Protein AF-A0A9E1XNM5-F1 (afdb_monomer_lite)

Foldseek 3Di:
DVVVVVVLVVVLVVQLVCCLPPVVHPPDDPVVSVVVSVVVSVVVVVVVVVVCVVDVDPVVVVLLVVLLCLLQPVLVVVVVVVVVQNVLFDPVLNVCLNCQRNVQLVVCVVVVVDPDSVVSSVVSNVSSNVSRVVRNVVSVVVVVVVD

pLDDT: mean 82.35, std 8.73, range [48.91, 91.62]

Sequence (147 aa):
LAATLSSADTCLLTVASVVELDLCGRRHDERQQRQFGRVFVVLAGGLAAWVAWWNPKIIPNLLLAYAFYAGGLLAPLLLLRFPDVARRIPQPAVWSAIAVGGGLPIGLLLSRTVSDYAVAGLWGCLCSTGILLVGWLARVGMAEDAT

Structure (mmCIF, N/CA/C/O backbone):
data_AF-A0A9E1XNM5-F1
#
_entry.id   AF-A0A9E1XNM5-F1
#
loop_
_atom_site.group_PDB
_atom_site.id
_atom_site.type_symbol
_atom_site.label_atom_id
_atom_site.label_alt_id
_atom_site.label_comp_id
_atom_site.label_asym_id
_atom_site.label_entity_id
_atom_site.label_seq_id
_atom_site.pdbx_PDB_ins_code
_atom_site.Cartn_x
_atom_site.Cartn_y
_atom_site.Cartn_z
_atom_site.occupancy
_atom_site.B_iso_or_equiv
_atom_site.auth_seq_id
_atom_site.auth_comp_id
_atom_site.auth_asym_id
_atom_site.auth_atom_id
_atom_site.pdbx_PDB_model_num
ATOM 1 N N . LEU A 1 1 ? 14.855 -13.190 -16.735 1.00 71.81 1 LEU A N 1
ATOM 2 C CA . LEU A 1 1 ? 13.627 -13.262 -17.561 1.00 71.81 1 LEU A CA 1
ATOM 3 C C . LEU A 1 1 ? 12.618 -14.272 -17.019 1.00 71.81 1 LEU A C 1
ATOM 5 O O . LEU A 1 1 ? 11.524 -13.852 -16.678 1.00 71.81 1 LEU A O 1
ATOM 9 N N . ALA A 1 2 ? 12.971 -15.551 -16.841 1.00 83.44 2 ALA A N 1
ATOM 10 C CA . ALA A 1 2 ? 12.053 -16.528 -16.231 1.00 83.44 2 ALA A CA 1
ATOM 11 C C . ALA A 1 2 ? 11.605 -16.131 -14.805 1.00 83.44 2 ALA A C 1
ATOM 13 O O . ALA A 1 2 ? 10.417 -16.138 -14.512 1.00 83.44 2 ALA A O 1
ATOM 14 N N . ALA A 1 3 ? 12.533 -15.679 -13.952 1.00 87.38 3 ALA A N 1
ATOM 15 C CA . ALA A 1 3 ? 12.210 -15.221 -12.594 1.00 87.38 3 ALA A CA 1
ATOM 16 C C . ALA A 1 3 ? 11.296 -13.980 -12.563 1.00 87.38 3 ALA A C 1
ATOM 18 O O . ALA A 1 3 ? 10.377 -13.912 -11.753 1.00 87.38 3 ALA A O 1
ATOM 19 N N . THR A 1 4 ? 11.515 -13.014 -13.463 1.00 83.69 4 THR A N 1
ATOM 20 C CA . THR A 1 4 ? 10.695 -11.792 -13.572 1.00 83.69 4 THR A CA 1
ATOM 21 C C . THR A 1 4 ? 9.308 -12.081 -14.147 1.00 83.69 4 THR A C 1
ATOM 23 O O . THR A 1 4 ? 8.334 -11.485 -13.709 1.00 83.69 4 THR A O 1
ATOM 26 N N . LEU A 1 5 ? 9.200 -13.023 -15.091 1.00 87.50 5 LEU A N 1
ATOM 27 C CA . LEU A 1 5 ? 7.915 -13.497 -15.615 1.00 87.50 5 LEU A CA 1
ATOM 28 C C . LEU A 1 5 ? 7.131 -14.277 -14.554 1.00 87.50 5 LEU A C 1
ATOM 30 O O . LEU A 1 5 ? 5.942 -14.042 -14.392 1.00 87.50 5 LEU A O 1
ATOM 34 N N . SER A 1 6 ? 7.799 -15.137 -13.780 1.00 91.62 6 SER A N 1
ATOM 35 C CA . SER A 1 6 ? 7.158 -15.885 -12.691 1.00 91.62 6 SER A CA 1
ATOM 36 C C . SER A 1 6 ? 6.669 -14.975 -11.560 1.00 91.62 6 SER A C 1
ATOM 38 O O . SER A 1 6 ? 5.584 -15.194 -11.037 1.00 91.62 6 SER A O 1
ATOM 40 N N . SER A 1 7 ? 7.416 -13.923 -11.206 1.00 89.62 7 SER A N 1
ATOM 41 C CA . SER A 1 7 ? 6.963 -12.944 -10.203 1.00 89.62 7 SER A CA 1
ATOM 42 C C . SER A 1 7 ? 5.847 -12.034 -10.726 1.00 89.62 7 SER A C 1
ATOM 44 O O . SER A 1 7 ? 4.945 -11.686 -9.964 1.00 89.62 7 SER A O 1
ATOM 46 N N . ALA A 1 8 ? 5.851 -11.702 -12.021 1.00 88.25 8 ALA A N 1
ATOM 47 C CA . ALA A 1 8 ? 4.739 -11.001 -12.660 1.00 88.25 8 ALA A CA 1
ATOM 48 C C . ALA A 1 8 ? 3.449 -11.841 -12.663 1.00 88.25 8 ALA A C 1
ATOM 50 O O . ALA A 1 8 ? 2.385 -11.305 -12.358 1.00 88.25 8 ALA A O 1
ATOM 51 N N . ASP A 1 9 ? 3.549 -13.145 -12.942 1.00 89.88 9 ASP A N 1
ATOM 52 C CA . ASP A 1 9 ? 2.417 -14.078 -12.899 1.00 89.88 9 ASP A CA 1
ATOM 53 C C . ASP A 1 9 ? 1.812 -14.150 -11.489 1.00 89.88 9 ASP A C 1
ATOM 55 O O . ASP A 1 9 ? 0.619 -13.902 -11.309 1.00 89.88 9 ASP A O 1
ATOM 59 N N . THR A 1 10 ? 2.656 -14.322 -10.462 1.00 90.88 10 THR A N 1
ATOM 60 C CA . THR A 1 10 ? 2.213 -14.300 -9.060 1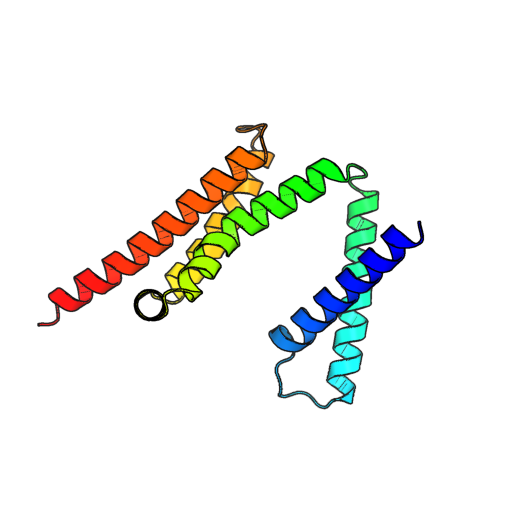.00 90.88 10 THR A CA 1
ATOM 61 C C . THR A 1 10 ? 1.546 -12.971 -8.687 1.00 90.88 10 THR A C 1
ATOM 63 O O . THR A 1 10 ? 0.504 -12.980 -8.031 1.00 90.88 10 THR A O 1
ATOM 66 N N . CYS A 1 11 ? 2.083 -11.820 -9.114 1.00 88.44 11 CYS A N 1
ATOM 67 C CA . CYS A 1 11 ? 1.464 -10.515 -8.848 1.00 88.44 11 CYS A CA 1
ATOM 68 C C . CYS A 1 11 ? 0.100 -10.363 -9.533 1.00 88.44 11 CYS A C 1
ATOM 70 O O . CYS A 1 11 ? -0.849 -9.916 -8.890 1.00 88.44 11 CYS A O 1
ATOM 72 N N . LEU A 1 12 ? -0.025 -10.750 -10.806 1.00 87.81 12 LEU A N 1
ATOM 73 C CA . LEU A 1 12 ? -1.292 -10.662 -11.535 1.00 87.81 12 LEU A CA 1
ATOM 74 C C . LEU A 1 12 ? -2.355 -11.578 -10.932 1.00 87.81 12 LEU A C 1
ATOM 76 O O . LEU A 1 12 ? -3.484 -11.134 -10.738 1.00 87.81 12 LEU A O 1
ATOM 80 N N . LEU A 1 13 ? -1.993 -12.811 -10.568 1.00 88.31 13 LEU A N 1
ATOM 81 C CA . LEU A 1 13 ? -2.891 -13.738 -9.876 1.00 88.31 13 LEU A CA 1
ATOM 82 C C . LEU A 1 13 ? -3.296 -13.222 -8.487 1.00 88.31 13 LEU A C 1
ATOM 84 O O . LEU A 1 13 ? -4.452 -13.370 -8.086 1.00 88.31 13 LEU A O 1
ATOM 88 N N . THR A 1 14 ? -2.378 -12.570 -7.768 1.00 90.50 14 THR A N 1
ATOM 89 C CA . THR A 1 14 ? -2.676 -11.959 -6.462 1.00 90.50 14 THR A CA 1
ATOM 90 C C . THR A 1 14 ? -3.660 -10.801 -6.613 1.00 90.50 14 THR A C 1
ATOM 92 O O . THR A 1 14 ? -4.662 -10.759 -5.903 1.00 90.50 14 THR A O 1
ATOM 95 N N . VAL A 1 15 ? -3.432 -9.894 -7.571 1.00 88.06 15 VAL A N 1
ATOM 96 C CA . VAL A 1 15 ? -4.353 -8.783 -7.863 1.00 88.06 15 VAL A CA 1
ATOM 97 C C . VAL A 1 15 ? -5.720 -9.310 -8.296 1.00 88.06 15 VAL A C 1
ATOM 99 O O . VAL A 1 15 ? -6.733 -8.818 -7.806 1.00 88.06 15 VAL A O 1
ATOM 102 N N . ALA A 1 16 ? -5.758 -10.344 -9.144 1.00 86.38 16 ALA A N 1
ATOM 103 C CA . ALA A 1 16 ? -6.995 -11.011 -9.545 1.00 86.38 16 ALA A CA 1
ATOM 104 C C . ALA A 1 16 ? -7.788 -11.494 -8.333 1.00 86.38 16 ALA A C 1
ATOM 106 O O . ALA A 1 16 ? -8.966 -11.189 -8.207 1.00 86.38 16 ALA A O 1
ATOM 107 N N . SER A 1 17 ? -7.113 -12.208 -7.429 1.00 86.69 17 SER A N 1
ATOM 108 C CA . SER A 1 17 ? -7.733 -12.826 -6.259 1.00 86.69 17 SER A CA 1
ATOM 109 C C . SER A 1 17 ? -8.243 -11.778 -5.274 1.00 86.69 17 SER A C 1
ATOM 111 O O . SER A 1 17 ? -9.353 -11.906 -4.765 1.00 86.69 17 SER A O 1
ATOM 113 N N . VAL A 1 18 ? -7.459 -10.722 -5.026 1.00 87.31 18 VAL A N 1
ATOM 114 C CA . VAL A 1 18 ? -7.869 -9.613 -4.153 1.00 87.31 18 VAL A CA 1
ATOM 115 C C . VAL A 1 18 ? -9.100 -8.919 -4.726 1.00 87.31 18 VAL A C 1
ATOM 117 O O . VAL A 1 18 ? -10.077 -8.742 -4.012 1.00 87.31 18 VAL A O 1
ATOM 120 N N . VAL A 1 19 ? -9.097 -8.583 -6.017 1.00 83.75 19 VAL A N 1
ATOM 121 C CA . VAL A 1 19 ? -10.242 -7.926 -6.662 1.00 83.75 19 VAL A CA 1
ATOM 122 C C . VAL A 1 19 ? -11.464 -8.844 -6.701 1.00 83.75 19 VAL A C 1
ATOM 124 O O . VAL A 1 19 ? -12.578 -8.406 -6.435 1.00 83.75 19 VAL A O 1
ATOM 127 N N . GLU A 1 20 ? -11.282 -10.126 -6.997 1.00 83.38 20 GLU A N 1
ATOM 128 C CA . GLU A 1 20 ? -12.381 -11.087 -7.035 1.00 83.38 20 GLU A CA 1
ATOM 129 C C . GLU A 1 20 ? -13.061 -11.224 -5.663 1.00 83.38 20 GLU A C 1
ATOM 131 O O . GLU A 1 20 ? -14.289 -11.175 -5.573 1.00 83.38 20 GLU A O 1
ATOM 136 N N . LEU A 1 21 ? -12.274 -11.328 -4.588 1.00 82.00 21 LEU A N 1
ATOM 137 C CA . LEU A 1 21 ? -12.779 -11.476 -3.223 1.00 82.00 21 LEU A CA 1
ATOM 138 C C . LEU A 1 21 ? -13.367 -10.177 -2.654 1.00 82.00 21 LEU A C 1
ATOM 140 O O . LEU A 1 21 ? -14.398 -10.231 -1.981 1.00 82.00 21 LEU A O 1
ATOM 144 N N . ASP A 1 22 ? -12.722 -9.038 -2.915 1.00 82.38 22 ASP A N 1
ATOM 145 C CA . ASP A 1 22 ? -13.051 -7.749 -2.295 1.00 82.38 22 ASP A CA 1
ATOM 146 C C . ASP A 1 22 ? -14.119 -6.966 -3.081 1.00 82.38 22 ASP A C 1
ATOM 148 O O . ASP A 1 22 ? -15.024 -6.385 -2.485 1.00 82.38 22 ASP A O 1
ATOM 152 N N . LEU A 1 23 ? -14.083 -6.999 -4.422 1.00 71.50 23 LEU A N 1
ATOM 153 C CA . LEU A 1 23 ? -15.033 -6.268 -5.277 1.00 71.50 23 LEU A CA 1
ATOM 154 C C . LEU A 1 23 ? -16.255 -7.096 -5.685 1.00 71.50 23 LEU A C 1
ATOM 156 O O . LEU A 1 23 ? -17.355 -6.552 -5.764 1.00 71.50 23 LEU A O 1
ATOM 160 N N . CYS A 1 24 ? -16.086 -8.385 -5.994 1.00 67.19 24 CYS A N 1
ATOM 161 C CA . CYS A 1 24 ? -17.204 -9.204 -6.481 1.00 67.19 24 CYS A CA 1
ATOM 162 C C . CYS A 1 24 ? -18.055 -9.741 -5.321 1.00 67.19 24 CYS A C 1
ATOM 164 O O . CYS A 1 24 ? -19.260 -9.937 -5.463 1.00 67.19 24 CYS A O 1
ATOM 166 N N . GLY A 1 25 ? -17.456 -9.915 -4.140 1.00 60.72 25 GLY A N 1
ATOM 167 C CA . GLY A 1 25 ? -18.125 -10.485 -2.980 1.00 60.72 25 GLY A CA 1
ATOM 168 C C . GLY A 1 25 ? -18.593 -11.928 -3.221 1.00 60.72 25 GLY A C 1
ATOM 169 O O . GLY A 1 25 ? -18.801 -12.396 -4.335 1.00 60.72 25 GLY A O 1
ATOM 170 N N . ARG A 1 26 ? -18.826 -12.671 -2.140 1.00 59.56 26 ARG A N 1
ATOM 171 C CA . ARG A 1 26 ? -19.269 -14.084 -2.162 1.00 59.56 26 ARG A CA 1
ATOM 172 C C . ARG A 1 26 ? -20.649 -14.350 -2.810 1.00 59.56 26 ARG A C 1
ATOM 174 O O . ARG A 1 26 ? -21.201 -15.429 -2.621 1.00 59.56 26 ARG A O 1
ATOM 181 N N . ARG A 1 27 ? -21.261 -13.368 -3.481 1.00 58.50 27 ARG A N 1
ATOM 182 C CA . ARG A 1 27 ? -22.665 -13.395 -3.931 1.00 58.50 27 ARG A CA 1
ATOM 183 C C . ARG A 1 27 ? -22.864 -13.667 -5.424 1.00 58.50 27 ARG A C 1
ATOM 185 O O . ARG A 1 27 ? -24.015 -13.832 -5.820 1.00 58.50 27 ARG A O 1
ATOM 192 N N . HIS A 1 28 ? -21.804 -13.724 -6.230 1.00 61.00 28 HIS A N 1
ATOM 193 C CA . HIS A 1 28 ? -21.918 -14.034 -7.657 1.00 61.00 28 HIS A CA 1
ATOM 194 C C . HIS A 1 28 ? -21.763 -15.528 -7.957 1.00 61.00 28 HIS A C 1
ATOM 196 O O . HIS A 1 28 ? -21.063 -16.258 -7.264 1.00 61.00 28 HIS A O 1
ATOM 202 N N . ASP A 1 29 ? -22.442 -15.965 -9.017 1.00 69.25 29 ASP A N 1
ATOM 203 C CA . ASP A 1 29 ? -22.335 -17.310 -9.580 1.00 69.25 29 ASP A CA 1
ATOM 204 C C . ASP A 1 29 ? -20.889 -17.575 -10.052 1.00 69.25 29 ASP A C 1
ATOM 206 O O . ASP A 1 29 ? -20.258 -16.698 -10.655 1.00 69.25 29 ASP A O 1
ATOM 210 N N . GLU A 1 30 ? -20.358 -18.781 -9.815 1.00 68.62 30 GLU A N 1
ATOM 211 C CA . GLU A 1 30 ? -18.936 -19.123 -10.022 1.00 68.62 30 GLU A CA 1
ATOM 212 C C . GLU A 1 30 ? -18.452 -18.810 -11.448 1.00 68.62 30 GLU A C 1
ATOM 214 O O . GLU A 1 30 ? -17.287 -18.472 -11.681 1.00 68.62 30 GLU A O 1
ATOM 219 N N . ARG A 1 31 ? -19.356 -18.910 -12.430 1.00 69.12 31 ARG A N 1
ATOM 220 C CA . ARG A 1 31 ? -19.071 -18.603 -13.838 1.00 69.12 31 ARG A CA 1
ATOM 221 C C . ARG A 1 31 ? -18.851 -17.112 -14.080 1.00 69.12 31 ARG A C 1
ATOM 223 O O . ARG A 1 31 ? -17.930 -16.757 -14.814 1.00 69.12 31 ARG A O 1
ATOM 230 N N . GLN A 1 32 ? -19.669 -16.253 -13.471 1.00 70.12 32 GLN A N 1
ATOM 231 C CA . GLN A 1 32 ? -19.518 -14.801 -13.580 1.00 70.12 32 GLN A CA 1
ATOM 232 C C . GLN A 1 32 ? -18.276 -14.338 -12.822 1.00 70.12 32 GLN A C 1
ATOM 234 O O . GLN A 1 32 ? -17.504 -13.542 -13.351 1.00 70.12 32 GLN A O 1
ATOM 239 N N . GLN A 1 33 ? -18.026 -14.909 -11.644 1.00 70.38 33 GLN A N 1
ATOM 240 C CA . GLN A 1 33 ? -16.877 -14.572 -10.809 1.00 70.38 33 GLN A CA 1
ATOM 241 C C . GLN A 1 33 ? -15.540 -14.824 -11.538 1.00 70.38 33 GLN A C 1
ATOM 243 O O . GLN A 1 33 ? -14.694 -13.933 -11.625 1.00 70.38 33 GLN A O 1
ATOM 248 N N . ARG A 1 34 ? -15.408 -15.979 -12.211 1.00 71.19 34 ARG A N 1
ATOM 249 C CA . ARG A 1 34 ? -14.232 -16.306 -13.043 1.00 71.19 34 ARG A CA 1
ATOM 250 C C . ARG A 1 34 ? -14.060 -15.382 -14.250 1.00 71.19 34 ARG A C 1
ATOM 252 O O . ARG A 1 34 ? -12.931 -15.055 -14.615 1.00 71.19 34 ARG A O 1
ATOM 259 N N . GLN A 1 35 ? -15.153 -14.984 -14.904 1.00 77.81 35 GLN A N 1
ATOM 260 C CA . GLN A 1 35 ? -15.089 -14.056 -16.039 1.00 77.81 35 GLN A CA 1
ATOM 261 C C . GLN A 1 35 ? -14.654 -12.659 -15.592 1.00 77.81 35 GLN A C 1
ATOM 263 O O . GLN A 1 35 ? -13.780 -12.069 -16.230 1.00 77.81 35 GLN A O 1
ATOM 268 N N . PHE A 1 36 ? -15.191 -12.168 -14.473 1.00 76.81 36 PHE A N 1
ATOM 269 C CA . PHE A 1 36 ? -14.781 -10.898 -13.879 1.00 76.81 36 PHE A CA 1
ATOM 270 C C . PHE A 1 36 ? -13.301 -10.908 -13.492 1.00 76.81 36 PHE A C 1
ATOM 272 O O . PHE A 1 36 ? -12.567 -10.022 -13.930 1.00 76.81 36 PHE A O 1
ATOM 279 N N . GLY A 1 37 ? -12.832 -11.936 -12.775 1.00 77.81 37 GLY A N 1
ATOM 280 C CA . GLY A 1 37 ? -11.416 -12.069 -12.417 1.00 77.81 37 GLY A CA 1
ATOM 281 C C . GLY A 1 37 ? -10.499 -12.020 -13.644 1.00 77.81 37 GLY A C 1
ATOM 282 O O . GLY A 1 37 ? -9.509 -11.290 -13.662 1.00 77.81 37 GLY A O 1
ATOM 283 N N . ARG A 1 38 ? -10.874 -12.705 -14.732 1.00 81.56 38 ARG A N 1
ATOM 284 C CA . ARG A 1 38 ? -10.089 -12.725 -15.977 1.00 81.56 38 ARG A CA 1
ATOM 285 C C . ARG A 1 38 ? -10.044 -11.364 -16.681 1.00 81.56 38 ARG A C 1
ATOM 287 O O . ARG A 1 38 ? -8.988 -10.983 -17.180 1.00 81.56 38 ARG A O 1
ATOM 294 N N . VAL A 1 39 ? -11.154 -10.622 -16.704 1.00 85.06 39 VAL A N 1
ATOM 295 C CA . VAL A 1 39 ? -11.193 -9.254 -17.254 1.00 85.06 39 VAL A CA 1
ATOM 296 C C . VAL A 1 39 ? -10.316 -8.318 -16.424 1.00 85.06 39 VAL A C 1
ATOM 298 O O . VAL A 1 39 ? -9.521 -7.571 -16.992 1.00 85.06 39 VAL A O 1
ATOM 301 N N . PHE A 1 40 ? -10.387 -8.401 -15.095 1.00 82.94 40 PHE A N 1
ATOM 302 C CA . PHE A 1 40 ? -9.555 -7.587 -14.210 1.00 82.94 40 PHE A CA 1
ATOM 303 C C . PHE A 1 40 ? -8.064 -7.883 -14.356 1.00 82.94 40 PHE A C 1
ATOM 305 O O . PHE A 1 40 ? -7.275 -6.945 -14.358 1.00 82.94 40 PHE A O 1
ATOM 312 N N . VAL A 1 41 ? -7.668 -9.143 -14.555 1.00 85.69 41 VAL A N 1
ATOM 313 C CA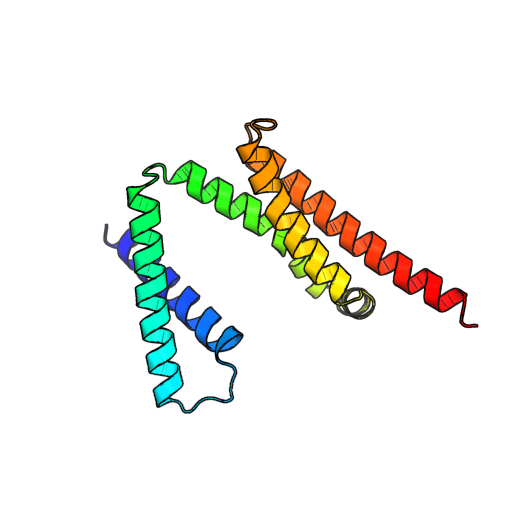 . VAL A 1 41 ? -6.266 -9.495 -14.847 1.00 85.69 41 VAL A CA 1
ATOM 314 C C . VAL A 1 41 ? -5.784 -8.836 -16.132 1.00 85.69 41 VAL A C 1
ATOM 316 O O . VAL A 1 41 ? -4.705 -8.246 -16.151 1.00 85.69 41 VAL A O 1
ATOM 319 N N . VAL A 1 42 ? -6.581 -8.909 -17.202 1.00 87.75 42 VAL A N 1
ATOM 320 C CA . VAL A 1 42 ? -6.228 -8.293 -18.490 1.00 87.75 42 VAL A CA 1
ATOM 321 C C . VAL A 1 42 ? -6.138 -6.773 -18.354 1.00 87.75 42 VAL A C 1
ATOM 323 O O . VAL A 1 42 ? -5.192 -6.174 -18.862 1.00 87.75 42 VAL A O 1
ATOM 326 N N . LEU A 1 43 ? -7.065 -6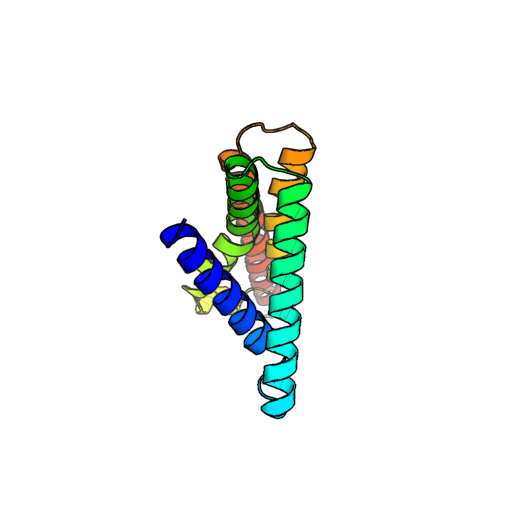.150 -17.623 1.00 88.50 43 LEU A N 1
ATOM 327 C CA . LEU A 1 43 ? -7.034 -4.713 -17.350 1.00 88.50 43 LEU A CA 1
ATOM 328 C C . LEU A 1 43 ? -5.823 -4.317 -16.499 1.00 88.50 43 LEU A C 1
ATOM 330 O O . LEU A 1 43 ? -5.111 -3.386 -16.861 1.00 88.50 43 LEU A O 1
ATOM 334 N N . ALA A 1 44 ? -5.547 -5.029 -15.407 1.00 86.12 44 ALA A N 1
ATOM 335 C CA . ALA A 1 44 ? -4.418 -4.753 -14.522 1.00 86.12 44 ALA A CA 1
ATOM 336 C C . ALA A 1 44 ? -3.074 -4.925 -15.245 1.00 86.12 44 ALA A C 1
ATOM 338 O O . ALA A 1 44 ? -2.206 -4.058 -15.149 1.00 86.12 44 ALA A O 1
ATOM 339 N N . GLY A 1 45 ? -2.918 -6.000 -16.025 1.00 87.00 45 GLY A N 1
ATOM 340 C CA . GLY A 1 45 ? -1.739 -6.221 -16.862 1.00 87.00 45 GLY A CA 1
ATOM 341 C C . GLY A 1 45 ? -1.592 -5.168 -17.962 1.00 87.00 45 GLY A C 1
ATOM 342 O O . GLY A 1 45 ? -0.494 -4.658 -18.182 1.00 87.00 45 GLY A O 1
ATOM 343 N N . GLY A 1 46 ? -2.697 -4.781 -18.607 1.00 91.12 46 GLY A N 1
ATOM 344 C CA . GLY A 1 46 ? -2.722 -3.714 -19.609 1.00 91.12 46 GLY A CA 1
ATOM 345 C C . GLY A 1 46 ? -2.337 -2.349 -19.034 1.00 91.12 46 GLY A C 1
ATOM 346 O O . GLY A 1 46 ? -1.514 -1.647 -19.617 1.00 91.12 46 GLY A O 1
ATOM 347 N N . LEU A 1 47 ? -2.860 -1.996 -17.857 1.00 88.94 47 LEU A N 1
ATOM 348 C CA . LEU A 1 47 ? -2.493 -0.776 -17.132 1.00 88.94 47 LEU A CA 1
ATOM 349 C C . LEU A 1 47 ? -1.020 -0.793 -16.711 1.00 88.94 47 LEU A C 1
ATOM 351 O O . LEU A 1 47 ? -0.328 0.209 -16.873 1.00 88.94 47 LEU A O 1
ATOM 355 N N . ALA A 1 48 ? -0.512 -1.929 -16.228 1.00 86.56 48 ALA A N 1
ATOM 356 C CA . ALA A 1 48 ? 0.901 -2.072 -15.892 1.00 86.56 48 ALA A CA 1
ATOM 357 C C . ALA A 1 48 ? 1.803 -1.868 -17.123 1.00 86.56 48 ALA A C 1
ATOM 359 O O . ALA A 1 48 ? 2.800 -1.148 -17.042 1.00 86.56 48 ALA A O 1
ATOM 360 N N . ALA A 1 49 ? 1.428 -2.436 -18.274 1.00 87.62 49 ALA A N 1
ATOM 361 C CA . ALA A 1 49 ? 2.138 -2.237 -19.536 1.00 87.62 49 ALA A CA 1
ATOM 362 C C . ALA A 1 49 ? 2.081 -0.774 -20.010 1.00 87.62 49 ALA A C 1
ATOM 364 O O . ALA A 1 49 ? 3.096 -0.227 -20.441 1.00 87.62 49 ALA A O 1
ATOM 365 N N . TRP A 1 50 ? 0.927 -0.115 -19.869 1.00 91.06 50 TRP A N 1
ATOM 366 C CA . TRP A 1 50 ? 0.776 1.310 -20.172 1.00 91.06 50 TRP A CA 1
ATOM 367 C C . TRP A 1 50 ? 1.712 2.164 -19.313 1.00 91.06 50 TRP A C 1
ATOM 369 O O . TRP A 1 50 ? 2.449 3.004 -19.832 1.00 91.06 50 TRP A O 1
ATOM 379 N N . VAL A 1 51 ? 1.718 1.949 -17.994 1.00 85.75 51 VAL A N 1
ATOM 380 C CA . VAL A 1 51 ? 2.584 2.688 -17.063 1.00 85.75 51 VAL A CA 1
ATOM 381 C C . VAL A 1 51 ? 4.059 2.460 -17.391 1.00 85.75 51 VAL A C 1
ATOM 383 O O . VAL A 1 51 ? 4.838 3.413 -17.369 1.00 85.75 51 VAL A O 1
ATOM 386 N N . ALA A 1 52 ? 4.436 1.230 -17.753 1.00 86.31 52 ALA A N 1
ATOM 387 C CA . ALA A 1 52 ? 5.797 0.902 -18.167 1.00 86.31 52 ALA A CA 1
ATOM 388 C C . ALA A 1 52 ? 6.221 1.641 -19.446 1.00 86.31 52 ALA A C 1
ATOM 390 O O . ALA A 1 52 ? 7.378 2.048 -19.558 1.00 86.31 52 ALA A O 1
ATOM 391 N N . TRP A 1 53 ? 5.296 1.856 -20.386 1.00 89.94 53 TRP A N 1
ATOM 392 C CA . TRP A 1 53 ? 5.570 2.641 -21.589 1.00 89.94 53 TRP A CA 1
ATOM 393 C C . TRP A 1 53 ? 5.767 4.130 -21.269 1.00 89.94 53 TRP A C 1
ATOM 395 O O . TRP A 1 53 ? 6.681 4.759 -21.800 1.00 89.94 53 TRP A O 1
ATOM 405 N N . TRP A 1 54 ? 4.960 4.692 -20.365 1.00 85.94 54 TRP A N 1
ATOM 406 C CA . TRP A 1 54 ? 5.057 6.108 -19.999 1.00 85.94 54 TRP A CA 1
ATOM 407 C C . TRP A 1 54 ? 6.293 6.428 -19.145 1.00 85.94 54 TRP A C 1
ATOM 409 O O . TRP A 1 54 ? 6.952 7.447 -19.347 1.00 85.94 54 TRP A O 1
ATOM 419 N N . ASN A 1 55 ? 6.617 5.571 -18.174 1.00 81.56 55 ASN A N 1
ATOM 420 C CA . ASN A 1 55 ? 7.729 5.763 -17.247 1.00 81.56 55 ASN A CA 1
ATOM 421 C C . ASN A 1 55 ? 8.598 4.495 -17.178 1.00 81.56 55 ASN A C 1
ATOM 423 O O . ASN A 1 55 ? 8.339 3.617 -16.354 1.00 81.56 55 ASN A O 1
ATOM 427 N N . PRO A 1 56 ? 9.704 4.418 -17.944 1.00 81.44 56 PRO A N 1
ATOM 428 C CA . PRO A 1 56 ? 10.572 3.235 -17.955 1.00 81.44 56 PRO A CA 1
ATOM 429 C C . PRO A 1 56 ? 11.434 3.086 -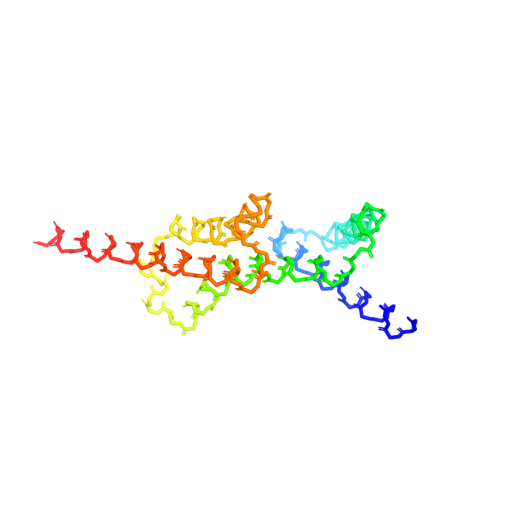16.685 1.00 81.44 56 PRO A C 1
ATOM 431 O O . PRO A 1 56 ? 12.201 2.133 -16.549 1.00 81.44 56 PRO A O 1
ATOM 434 N N . LYS A 1 57 ? 11.349 4.027 -15.735 1.00 86.50 57 LYS A N 1
ATOM 435 C CA . LYS A 1 57 ? 12.149 4.015 -14.503 1.00 86.50 57 LYS A CA 1
ATOM 436 C C . LYS A 1 57 ? 11.495 3.131 -13.436 1.00 86.50 57 LYS A C 1
ATOM 438 O O . LYS A 1 57 ? 10.634 3.581 -12.687 1.00 86.50 57 LYS A O 1
ATOM 443 N N . ILE A 1 58 ? 11.971 1.893 -13.322 1.00 85.62 58 ILE A N 1
ATOM 444 C CA . ILE A 1 58 ? 11.410 0.871 -12.421 1.00 85.62 58 ILE A CA 1
ATOM 445 C C . ILE A 1 58 ? 11.572 1.250 -10.938 1.00 85.62 58 ILE A C 1
ATOM 447 O O . ILE A 1 58 ? 10.598 1.258 -10.192 1.00 85.62 58 ILE A O 1
ATOM 451 N N . ILE A 1 59 ? 12.792 1.598 -10.510 1.00 87.69 59 ILE A N 1
ATOM 452 C CA . ILE A 1 59 ? 13.120 1.866 -9.096 1.00 87.69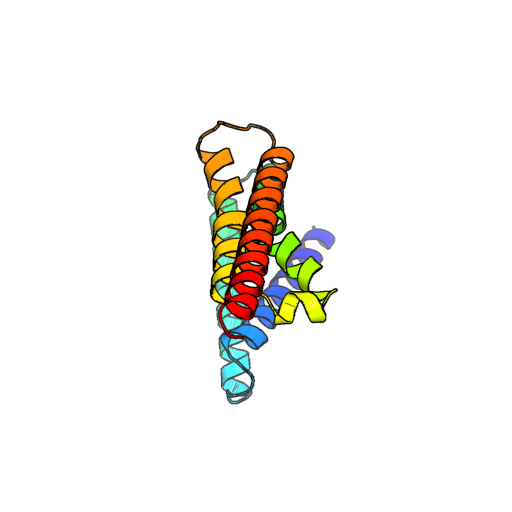 59 ILE A CA 1
ATOM 453 C C . ILE A 1 59 ? 12.281 3.007 -8.490 1.00 87.69 59 ILE A C 1
ATOM 455 O O . ILE A 1 59 ? 11.645 2.772 -7.465 1.00 87.69 59 ILE A O 1
ATOM 459 N N . PRO A 1 60 ? 12.214 4.222 -9.075 1.00 86.50 60 PRO A N 1
ATOM 460 C CA . PRO A 1 60 ? 11.427 5.302 -8.479 1.00 86.50 60 PRO A CA 1
ATOM 461 C C . PRO A 1 60 ? 9.924 5.016 -8.506 1.00 86.50 60 PRO A C 1
ATOM 463 O O . PRO A 1 60 ? 9.222 5.428 -7.589 1.00 86.50 60 PRO A O 1
ATOM 466 N N . ASN A 1 61 ? 9.429 4.274 -9.503 1.00 87.31 61 ASN A N 1
ATOM 467 C CA . ASN A 1 61 ? 8.021 3.884 -9.554 1.00 87.31 61 ASN A CA 1
ATOM 468 C C . ASN A 1 61 ? 7.675 2.903 -8.420 1.00 87.31 61 ASN A C 1
ATOM 470 O O . ASN A 1 61 ? 6.654 3.054 -7.754 1.00 87.31 61 ASN A O 1
ATOM 474 N N . LEU A 1 62 ? 8.568 1.945 -8.142 1.00 88.94 62 LEU A N 1
ATOM 475 C CA . LEU A 1 62 ? 8.434 1.040 -7.000 1.00 88.94 62 LEU A CA 1
ATOM 476 C C . LEU A 1 62 ? 8.544 1.776 -5.659 1.00 88.94 62 LEU A C 1
ATOM 478 O O . LEU A 1 62 ? 7.747 1.514 -4.764 1.00 88.94 62 LEU A O 1
ATOM 482 N N . LEU A 1 63 ? 9.486 2.713 -5.514 1.00 90.81 63 LEU A N 1
ATOM 483 C CA . LEU A 1 63 ? 9.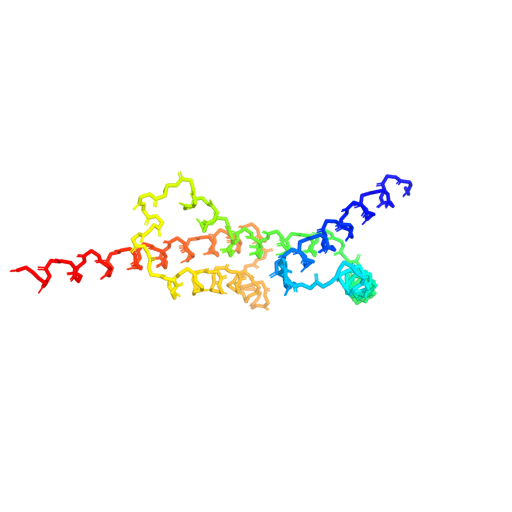639 3.501 -4.285 1.00 90.81 63 LEU A CA 1
ATOM 484 C C . LEU A 1 63 ? 8.433 4.407 -4.023 1.00 90.81 63 LEU A C 1
ATOM 486 O O . LEU A 1 63 ? 7.995 4.518 -2.881 1.00 90.81 63 LEU A O 1
ATOM 490 N N . LEU A 1 64 ? 7.869 5.014 -5.069 1.00 89.44 64 LEU A N 1
ATOM 491 C CA . LEU A 1 64 ? 6.633 5.788 -4.979 1.00 89.44 64 LEU A CA 1
ATOM 492 C C . LEU A 1 64 ? 5.459 4.904 -4.541 1.00 89.44 64 LEU A C 1
ATOM 494 O O . LEU A 1 64 ? 4.745 5.265 -3.608 1.00 89.44 64 LEU A O 1
ATOM 498 N N . ALA A 1 65 ? 5.281 3.742 -5.177 1.00 89.06 65 ALA A N 1
ATOM 499 C CA . ALA A 1 65 ? 4.235 2.793 -4.805 1.00 89.06 65 ALA A CA 1
ATOM 500 C C . ALA A 1 65 ? 4.390 2.324 -3.349 1.00 89.06 65 ALA A C 1
ATOM 502 O O . ALA A 1 65 ? 3.405 2.243 -2.615 1.00 89.06 65 ALA A O 1
ATOM 503 N N . TYR A 1 66 ? 5.626 2.084 -2.905 1.00 90.31 66 TYR A N 1
ATOM 504 C CA . TYR A 1 66 ? 5.918 1.707 -1.526 1.00 90.31 66 TYR A CA 1
ATOM 505 C C . TYR A 1 66 ? 5.628 2.845 -0.543 1.00 90.31 66 TYR A C 1
ATOM 507 O O . TYR A 1 66 ? 5.043 2.602 0.506 1.00 90.31 66 TYR A O 1
ATOM 515 N N . ALA A 1 67 ? 5.982 4.089 -0.878 1.00 90.38 67 ALA A N 1
ATOM 516 C CA . ALA A 1 67 ? 5.684 5.258 -0.052 1.00 90.38 67 ALA A CA 1
ATOM 517 C C . ALA A 1 67 ? 4.171 5.503 0.067 1.00 90.38 67 ALA A C 1
ATOM 519 O O . ALA A 1 67 ? 3.684 5.763 1.164 1.00 90.38 67 ALA A O 1
ATOM 520 N N . PHE A 1 68 ? 3.430 5.361 -1.037 1.00 91.50 68 PHE A N 1
ATOM 521 C CA . PHE A 1 68 ? 1.966 5.415 -1.061 1.00 91.50 68 PHE A CA 1
ATOM 522 C C . PHE A 1 68 ? 1.344 4.335 -0.168 1.00 91.50 68 PHE A C 1
ATOM 524 O O . PHE A 1 68 ? 0.518 4.635 0.695 1.00 91.50 68 PHE A O 1
ATOM 531 N N . TYR A 1 69 ? 1.770 3.082 -0.348 1.00 90.00 69 TYR A N 1
ATOM 532 C CA . TYR A 1 69 ? 1.252 1.950 0.413 1.00 90.00 69 TYR A CA 1
ATOM 533 C C . TYR A 1 69 ? 1.588 2.067 1.902 1.00 90.00 69 TYR A C 1
ATOM 535 O O . TYR A 1 69 ? 0.708 1.927 2.749 1.00 90.00 69 TYR A O 1
ATOM 543 N N . ALA A 1 70 ? 2.842 2.379 2.235 1.00 88.81 70 ALA A N 1
ATOM 544 C CA . ALA A 1 70 ? 3.263 2.581 3.613 1.00 88.81 70 ALA A CA 1
ATOM 545 C C . ALA A 1 70 ? 2.480 3.733 4.260 1.00 88.81 70 ALA A C 1
ATOM 547 O O . ALA A 1 70 ? 1.883 3.537 5.314 1.00 88.81 70 ALA A O 1
ATOM 548 N N . GLY A 1 71 ? 2.403 4.893 3.603 1.00 88.00 71 GLY A N 1
ATOM 549 C CA . GLY A 1 71 ? 1.718 6.065 4.144 1.00 88.00 71 GLY A CA 1
ATOM 550 C C . GLY A 1 71 ? 0.220 5.852 4.375 1.00 88.00 71 GLY A C 1
ATOM 551 O O . GLY A 1 71 ? -0.313 6.296 5.390 1.00 88.00 71 GLY A O 1
ATOM 552 N N . GLY A 1 72 ? -0.464 5.158 3.461 1.00 87.50 72 GLY A N 1
ATOM 553 C CA . GLY A 1 72 ? -1.915 4.963 3.536 1.00 87.50 72 GLY A CA 1
ATOM 554 C C . GLY A 1 72 ? -2.357 3.772 4.383 1.00 87.50 72 GLY A C 1
ATOM 555 O O . GLY A 1 72 ? -3.345 3.867 5.106 1.00 87.50 72 GLY A O 1
ATOM 556 N N . LEU A 1 73 ? -1.651 2.644 4.299 1.00 87.44 73 LEU A N 1
ATOM 557 C CA . LEU A 1 73 ? -2.147 1.355 4.791 1.00 87.44 73 LEU A CA 1
ATOM 558 C C . LEU A 1 73 ? -1.387 0.820 6.004 1.00 87.44 73 LEU A C 1
ATOM 560 O O . LEU A 1 73 ? -1.979 0.071 6.780 1.00 87.44 73 LEU A O 1
ATOM 564 N N . LEU A 1 74 ? -0.131 1.221 6.232 1.00 89.44 74 LEU A N 1
ATOM 565 C CA . LEU A 1 74 ? 0.680 0.669 7.325 1.00 89.44 74 LEU A CA 1
ATOM 566 C C . LEU A 1 74 ? 0.044 0.905 8.700 1.00 89.44 74 LEU A C 1
ATOM 568 O O . LEU A 1 74 ? -0.056 -0.023 9.501 1.00 89.44 74 LEU A O 1
ATOM 572 N N . ALA A 1 75 ? -0.409 2.131 8.968 1.00 86.25 75 ALA A N 1
ATOM 573 C CA . ALA A 1 75 ? -1.016 2.488 10.248 1.00 86.25 75 ALA A CA 1
ATOM 574 C C . ALA A 1 75 ? -2.376 1.790 10.488 1.00 86.25 75 ALA A C 1
ATOM 576 O O . ALA A 1 75 ? -2.535 1.175 11.545 1.00 86.25 75 ALA A O 1
ATOM 577 N N . PRO A 1 76 ? -3.326 1.776 9.529 1.00 85.56 76 PRO A N 1
ATOM 578 C CA . PRO A 1 76 ? -4.550 0.977 9.639 1.00 85.56 76 PRO A CA 1
ATOM 579 C C . PRO A 1 76 ? -4.307 -0.532 9.808 1.00 85.56 76 PRO A C 1
ATOM 581 O O . PRO A 1 76 ? -4.994 -1.182 10.596 1.00 85.56 76 PRO A O 1
ATOM 584 N N . LEU A 1 77 ? -3.318 -1.103 9.111 1.00 88.75 77 LEU A N 1
ATOM 585 C CA . LEU A 1 77 ? -2.954 -2.521 9.246 1.00 88.75 77 LEU A CA 1
ATOM 586 C C . LEU A 1 77 ? -2.378 -2.840 10.629 1.00 88.75 77 LEU A C 1
ATOM 588 O O . LEU A 1 77 ? -2.732 -3.857 11.222 1.00 88.75 77 LEU A O 1
ATOM 592 N N . LEU A 1 78 ? -1.526 -1.966 11.172 1.00 87.25 78 LEU A N 1
ATOM 593 C CA . LEU A 1 78 ? -1.017 -2.099 12.540 1.00 87.25 78 LEU A CA 1
ATOM 594 C C . LEU A 1 78 ? -2.145 -2.006 13.570 1.00 87.25 78 LEU A C 1
ATOM 596 O O . LEU A 1 78 ? -2.147 -2.746 14.553 1.00 87.25 78 LEU A O 1
ATOM 600 N N . LEU A 1 79 ? -3.132 -1.144 13.328 1.00 85.94 79 LEU A N 1
ATOM 601 C CA . LEU A 1 79 ? -4.288 -0.984 14.202 1.00 85.94 79 LEU A CA 1
ATOM 602 C C . LEU A 1 79 ? -5.140 -2.263 14.288 1.00 85.94 79 LEU A C 1
ATOM 604 O O . LEU A 1 79 ? -5.649 -2.576 15.363 1.00 85.94 79 LEU A O 1
ATOM 608 N N . LEU A 1 80 ? -5.230 -3.051 13.210 1.00 85.31 80 LEU A N 1
ATOM 609 C CA . LEU A 1 80 ? -5.921 -4.350 13.209 1.00 85.31 80 LEU A CA 1
ATOM 610 C C . LEU A 1 80 ? -5.346 -5.345 14.232 1.00 85.31 80 LEU A C 1
ATOM 612 O O . LEU A 1 80 ? -6.065 -6.228 14.698 1.00 85.31 80 LEU A O 1
ATOM 616 N N . ARG A 1 81 ? -4.071 -5.200 14.620 1.00 88.81 81 ARG A N 1
ATOM 617 C CA . ARG A 1 81 ? -3.450 -6.034 15.661 1.00 88.81 81 ARG A CA 1
ATOM 618 C C . ARG A 1 81 ? -4.040 -5.780 17.052 1.00 88.81 81 ARG A C 1
ATOM 620 O O . ARG A 1 81 ? -3.972 -6.679 17.892 1.00 88.81 81 ARG A O 1
ATOM 627 N N . PHE A 1 82 ? -4.613 -4.595 17.277 1.00 86.69 82 PHE A N 1
ATOM 628 C CA . PHE A 1 82 ? -5.202 -4.139 18.537 1.00 86.69 82 PHE A CA 1
ATOM 629 C C . PHE A 1 82 ? -6.726 -3.976 18.389 1.00 86.69 82 PHE A C 1
ATOM 631 O O . PHE A 1 82 ? -7.229 -2.850 18.287 1.00 86.69 82 PHE A O 1
ATOM 638 N N . PRO A 1 83 ? -7.490 -5.084 18.379 1.00 79.94 83 PRO A N 1
ATOM 639 C CA . PRO A 1 83 ? -8.921 -5.065 18.068 1.00 79.94 83 PRO A CA 1
ATOM 640 C C . PRO A 1 83 ? -9.737 -4.186 19.028 1.00 79.94 83 PRO A C 1
ATOM 642 O O . PRO A 1 83 ? -10.699 -3.549 18.600 1.00 79.94 83 PRO A O 1
ATOM 645 N N . ASP A 1 84 ? -9.325 -4.080 20.294 1.00 80.12 84 ASP A N 1
ATOM 646 C CA . ASP A 1 84 ? -9.994 -3.251 21.306 1.00 80.12 84 ASP A CA 1
ATOM 647 C C . ASP A 1 84 ? -9.922 -1.751 21.001 1.00 80.12 84 ASP A C 1
ATOM 649 O O . ASP A 1 84 ? -10.848 -1.001 21.319 1.00 80.12 84 ASP A O 1
ATOM 653 N N . VAL A 1 85 ? -8.831 -1.311 20.368 1.00 76.69 85 VAL A N 1
ATOM 654 C CA . VAL A 1 85 ? -8.623 0.079 19.941 1.00 76.69 85 VAL A CA 1
ATOM 655 C C . VAL A 1 85 ? -9.289 0.306 18.587 1.00 76.69 85 VAL A C 1
ATOM 657 O O . VAL A 1 85 ? -10.010 1.289 18.414 1.00 76.69 85 VAL A O 1
ATOM 660 N N . ALA A 1 86 ? -9.124 -0.638 17.655 1.00 76.62 86 ALA A N 1
ATOM 661 C CA . ALA A 1 86 ? -9.707 -0.575 16.318 1.00 76.62 86 ALA A CA 1
ATOM 662 C C . ALA A 1 86 ? -11.236 -0.423 16.353 1.00 76.62 86 ALA A C 1
ATOM 664 O O . ALA A 1 86 ? -11.799 0.372 15.604 1.00 76.62 86 ALA A O 1
ATOM 665 N N . ARG A 1 87 ? -11.915 -1.127 17.269 1.00 77.06 87 ARG A N 1
ATOM 666 C CA . ARG A 1 87 ? -13.382 -1.089 17.398 1.00 77.06 87 ARG A CA 1
ATOM 667 C C . ARG A 1 87 ? -13.923 0.253 17.902 1.00 77.06 87 ARG A C 1
ATOM 669 O O . ARG A 1 87 ? -15.103 0.541 17.715 1.00 77.06 87 ARG A O 1
ATOM 676 N N . ARG A 1 88 ? -13.080 1.059 18.555 1.00 77.62 88 ARG A N 1
ATOM 677 C CA . ARG A 1 88 ? -13.447 2.376 19.100 1.00 77.62 88 ARG A CA 1
ATOM 678 C C . ARG A 1 88 ? -13.295 3.500 18.080 1.00 77.62 88 ARG A C 1
ATOM 680 O O . ARG A 1 88 ? -13.861 4.567 18.289 1.00 77.62 88 ARG A O 1
ATOM 687 N N . ILE A 1 89 ? -12.562 3.274 16.992 1.00 81.88 89 ILE A N 1
ATOM 688 C CA . ILE A 1 89 ? -12.293 4.294 15.977 1.00 81.88 89 ILE A CA 1
ATOM 689 C C . ILE A 1 89 ? -13.457 4.334 14.978 1.00 81.88 89 ILE A C 1
ATOM 691 O O . ILE A 1 89 ? -13.919 3.287 14.518 1.00 81.88 89 ILE A O 1
ATOM 695 N N . PRO A 1 90 ? -13.968 5.526 14.625 1.00 81.31 90 PRO A N 1
ATOM 696 C CA . PRO A 1 90 ? -15.071 5.629 13.686 1.00 81.31 90 PRO A CA 1
ATOM 697 C C . PRO A 1 90 ? -14.592 5.280 12.269 1.00 81.31 90 PRO A C 1
ATOM 699 O O . PRO A 1 90 ? -13.534 5.729 11.832 1.00 81.31 90 PRO A O 1
ATOM 702 N N . GLN A 1 91 ? -15.408 4.532 11.519 1.00 83.06 91 GLN A N 1
ATOM 703 C CA . GLN A 1 91 ? -15.148 4.204 10.111 1.00 83.06 91 GLN A CA 1
ATOM 704 C C . GLN A 1 91 ? -14.692 5.406 9.258 1.00 83.06 91 GLN A C 1
ATOM 706 O O . GLN A 1 91 ? -13.693 5.250 8.555 1.00 83.06 91 GLN A O 1
ATOM 711 N N . PRO A 1 92 ? -15.313 6.607 9.322 1.00 83.94 92 PRO A N 1
ATOM 712 C CA . PRO A 1 92 ? -14.849 7.750 8.530 1.00 83.94 92 PRO A CA 1
ATOM 713 C C . PRO A 1 92 ? -13.411 8.186 8.847 1.00 83.94 92 PRO A C 1
ATOM 715 O O . PRO A 1 92 ? -12.725 8.646 7.941 1.00 83.94 92 PRO A O 1
ATOM 718 N N . ALA A 1 93 ? -12.928 8.004 10.083 1.00 83.62 93 ALA A N 1
ATOM 719 C CA . ALA A 1 93 ? -11.542 8.317 10.437 1.00 83.62 93 ALA A CA 1
ATOM 720 C C . ALA A 1 93 ? -10.547 7.320 9.825 1.00 83.62 93 ALA A C 1
ATOM 722 O O . ALA A 1 93 ? -9.436 7.697 9.472 1.00 83.62 93 ALA A O 1
ATOM 723 N N . VAL A 1 94 ? -10.943 6.055 9.656 1.00 85.50 94 VAL A N 1
ATOM 724 C CA . VAL A 1 94 ? -10.104 5.053 8.980 1.00 85.50 94 VAL A CA 1
ATOM 725 C C . VAL A 1 94 ? -10.005 5.361 7.488 1.00 85.50 94 VAL A C 1
ATOM 727 O O . VAL A 1 94 ? -8.907 5.378 6.935 1.00 85.50 94 VAL A O 1
ATOM 730 N N . TRP A 1 95 ? -11.132 5.671 6.841 1.00 87.94 95 TRP A N 1
ATOM 731 C CA . TRP A 1 95 ? -11.147 6.044 5.424 1.00 87.94 95 TRP A CA 1
ATOM 732 C C . TRP A 1 95 ? -10.355 7.326 5.153 1.00 87.94 95 TRP A C 1
ATOM 734 O O . TRP A 1 95 ? -9.589 7.375 4.190 1.00 87.94 95 TRP A O 1
ATOM 744 N N . SER A 1 96 ? -10.480 8.343 6.013 1.00 86.81 96 SER A N 1
ATOM 745 C CA . SER A 1 96 ? -9.693 9.569 5.877 1.00 86.81 96 SER A CA 1
ATOM 746 C C . SER A 1 96 ? -8.206 9.336 6.152 1.00 86.81 96 SER A C 1
ATOM 748 O O . SER A 1 96 ? -7.380 9.873 5.420 1.00 86.81 96 SER A O 1
ATOM 750 N N . ALA A 1 97 ? -7.843 8.487 7.119 1.00 87.50 97 ALA A N 1
ATOM 751 C CA . ALA A 1 97 ? -6.450 8.120 7.376 1.00 87.50 97 ALA A CA 1
ATOM 752 C C . ALA A 1 97 ? -5.803 7.403 6.180 1.00 87.50 97 ALA A C 1
ATOM 754 O O . ALA A 1 97 ? -4.653 7.691 5.851 1.00 87.50 97 ALA A O 1
ATOM 755 N N . ILE A 1 98 ? -6.543 6.523 5.496 1.00 88.94 98 ILE A N 1
ATOM 756 C CA . ILE A 1 98 ? -6.074 5.851 4.274 1.00 88.94 98 ILE A CA 1
ATOM 757 C C . ILE A 1 98 ? -5.921 6.859 3.131 1.00 88.94 98 ILE A C 1
ATOM 759 O O . ILE A 1 98 ? -4.869 6.915 2.491 1.00 88.94 98 ILE A O 1
ATOM 763 N N . ALA A 1 99 ? -6.946 7.681 2.888 1.00 89.56 99 ALA A N 1
ATOM 764 C CA . ALA A 1 99 ? -6.951 8.640 1.786 1.00 89.56 99 ALA A CA 1
ATOM 765 C C . ALA A 1 99 ? -5.864 9.714 1.946 1.00 89.56 99 ALA A C 1
ATOM 767 O O . ALA A 1 99 ? -5.115 9.987 1.009 1.00 89.56 99 ALA A O 1
ATOM 768 N N . VAL A 1 100 ? -5.744 10.297 3.142 1.00 89.25 100 VAL A N 1
ATOM 769 C CA . VAL A 1 100 ? -4.753 11.338 3.435 1.00 89.25 100 VAL A CA 1
ATOM 770 C C . VAL A 1 100 ? -3.359 10.731 3.558 1.00 89.25 100 VAL A C 1
ATOM 772 O O . VAL A 1 100 ? -2.430 11.244 2.942 1.00 89.25 100 VAL A O 1
ATOM 775 N N . GLY A 1 101 ? -3.200 9.619 4.280 1.00 87.75 101 GLY A N 1
ATOM 776 C CA . GLY A 1 101 ? -1.905 8.961 4.460 1.00 87.75 101 GLY A CA 1
ATOM 777 C C . GLY A 1 101 ? -1.291 8.466 3.149 1.00 87.75 101 GLY A C 1
ATOM 778 O O . GLY A 1 101 ? -0.082 8.587 2.958 1.00 87.75 101 GLY A O 1
ATOM 779 N N . GLY A 1 102 ? -2.114 7.961 2.222 1.00 87.94 102 GLY A N 1
ATOM 780 C CA . GLY A 1 102 ? -1.674 7.544 0.889 1.00 87.94 102 GLY A CA 1
ATOM 781 C C . GLY A 1 102 ? -1.520 8.716 -0.086 1.00 87.94 102 GLY A C 1
ATOM 782 O O . GLY A 1 102 ? -0.566 8.761 -0.856 1.00 87.94 102 GLY A O 1
ATOM 783 N N . GLY A 1 103 ? -2.412 9.708 -0.048 1.00 87.94 103 GLY A N 1
ATOM 784 C CA . GLY A 1 103 ? -2.355 10.861 -0.954 1.00 87.94 103 GLY A CA 1
ATOM 785 C C . GLY A 1 103 ? -1.187 11.814 -0.678 1.00 87.94 103 GLY A C 1
ATOM 786 O O . GLY A 1 103 ? -0.592 12.355 -1.612 1.00 87.94 103 GLY A O 1
ATOM 787 N N . LEU A 1 104 ? -0.817 11.990 0.593 1.00 87.88 104 LEU A N 1
ATOM 788 C CA . LEU A 1 104 ? 0.252 12.893 1.021 1.00 87.88 104 LEU A CA 1
ATOM 789 C C . LEU A 1 104 ? 1.628 12.588 0.391 1.00 87.88 104 LEU A C 1
ATOM 791 O O . LEU A 1 104 ? 2.230 13.524 -0.136 1.00 87.88 104 LEU A O 1
ATOM 795 N N . PRO A 1 105 ? 2.147 11.340 0.374 1.00 86.94 105 PRO A N 1
ATOM 796 C CA . PRO A 1 105 ? 3.432 11.045 -0.256 1.00 86.94 105 PRO A CA 1
ATOM 797 C C . PRO A 1 105 ? 3.429 11.356 -1.756 1.00 86.94 105 PRO A C 1
ATOM 799 O O . PRO A 1 105 ? 4.412 11.900 -2.256 1.00 86.94 105 PRO A O 1
ATOM 802 N N . ILE A 1 106 ? 2.325 11.091 -2.466 1.00 87.06 106 ILE A N 1
ATOM 803 C CA . ILE A 1 106 ? 2.190 11.445 -3.889 1.00 87.06 106 ILE A CA 1
ATOM 804 C C . ILE A 1 106 ? 2.245 12.968 -4.061 1.00 87.06 106 ILE A C 1
ATOM 806 O O . ILE A 1 106 ? 2.996 13.459 -4.902 1.00 87.06 106 ILE A O 1
ATOM 810 N N . GLY A 1 107 ? 1.497 13.720 -3.247 1.00 86.38 107 GLY A N 1
ATOM 811 C CA . GLY A 1 107 ? 1.479 15.184 -3.295 1.00 86.38 107 GLY A CA 1
ATOM 812 C C . GLY A 1 107 ? 2.838 15.814 -2.977 1.00 86.38 107 GLY A C 1
ATOM 813 O O . GLY A 1 107 ? 3.293 16.696 -3.703 1.00 86.38 107 GLY A O 1
ATOM 814 N N . LEU A 1 108 ? 3.525 15.321 -1.943 1.00 84.69 108 LEU A N 1
ATOM 815 C CA . LEU A 1 108 ? 4.854 15.792 -1.535 1.00 84.69 108 LEU A CA 1
ATOM 816 C C . LEU A 1 108 ? 5.919 15.539 -2.611 1.00 84.69 108 LEU A C 1
ATOM 818 O O . LEU A 1 108 ? 6.754 16.410 -2.868 1.00 84.69 108 LEU A O 1
ATOM 822 N N . LEU A 1 109 ? 5.869 14.371 -3.260 1.00 83.56 109 LEU A N 1
ATOM 823 C CA . LEU A 1 109 ? 6.783 14.009 -4.345 1.00 83.56 109 LEU A CA 1
ATOM 824 C C . LEU A 1 109 ? 6.485 14.801 -5.627 1.00 83.56 109 LEU A C 1
ATOM 826 O O . LEU A 1 109 ? 7.414 15.241 -6.305 1.00 83.56 109 LEU A O 1
ATOM 830 N N . LEU A 1 110 ? 5.207 15.049 -5.939 1.00 83.06 110 LEU A N 1
ATOM 831 C CA . LEU A 1 110 ? 4.810 15.856 -7.096 1.00 83.06 110 LEU A CA 1
ATOM 832 C C . LEU A 1 110 ? 5.174 17.339 -6.917 1.00 83.06 110 LEU A C 1
ATOM 834 O O . LEU A 1 110 ? 5.622 17.983 -7.864 1.00 83.06 110 LEU A O 1
ATOM 838 N N . SER A 1 111 ? 5.056 17.858 -5.692 1.00 82.88 111 SER A N 1
ATOM 839 C CA . SER A 1 111 ? 5.412 19.236 -5.325 1.00 82.88 111 SER A CA 1
ATOM 840 C C . SER A 1 111 ? 6.931 19.490 -5.276 1.00 82.88 111 SER A C 1
ATOM 842 O O . SER A 1 111 ? 7.351 20.610 -4.989 1.00 82.88 111 SER A O 1
ATOM 844 N N . ARG A 1 112 ? 7.773 18.469 -5.528 1.00 77.75 112 ARG A N 1
ATOM 845 C CA . ARG A 1 112 ? 9.248 18.505 -5.395 1.00 77.75 112 ARG A CA 1
ATOM 846 C C . ARG A 1 112 ? 9.762 19.018 -4.041 1.00 77.75 112 ARG A C 1
ATOM 848 O O . ARG A 1 112 ? 10.940 19.340 -3.914 1.00 77.75 112 ARG A O 1
ATOM 855 N N . THR A 1 113 ? 8.910 19.074 -3.021 1.00 68.94 113 THR A N 1
ATOM 856 C CA . THR A 1 113 ? 9.271 19.557 -1.681 1.00 68.94 113 THR A CA 1
ATOM 857 C C . THR A 1 113 ? 10.219 18.585 -0.984 1.00 68.94 113 THR A C 1
ATOM 859 O O . THR A 1 113 ? 11.053 18.995 -0.182 1.00 68.94 113 THR A O 1
ATOM 862 N N . VAL A 1 114 ? 10.114 17.295 -1.313 1.00 70.88 114 VAL A N 1
ATOM 863 C CA . VAL A 1 114 ? 10.941 16.224 -0.760 1.00 70.88 114 VAL A CA 1
ATOM 864 C C . VAL A 1 114 ? 11.468 15.377 -1.918 1.00 70.88 114 VAL A C 1
ATOM 866 O O . VAL A 1 114 ? 10.685 14.891 -2.731 1.00 70.88 114 VAL A O 1
ATOM 869 N N . SER A 1 115 ? 12.790 15.204 -2.006 1.00 74.69 115 SER A N 1
ATOM 870 C CA . SER A 1 115 ? 13.409 14.335 -3.022 1.00 74.69 115 SER A CA 1
ATOM 871 C C . SER A 1 115 ? 13.470 12.864 -2.586 1.00 74.69 115 SER A C 1
ATOM 873 O O . SER A 1 115 ? 13.635 11.982 -3.429 1.00 74.69 115 SER A O 1
ATOM 875 N N . ASP A 1 116 ? 13.324 12.597 -1.286 1.00 85.88 116 ASP A N 1
ATOM 876 C CA . ASP A 1 116 ? 13.430 11.262 -0.702 1.00 85.88 116 ASP A CA 1
ATOM 877 C C . ASP A 1 116 ? 12.062 10.594 -0.519 1.00 85.88 116 ASP A C 1
ATOM 879 O O . ASP A 1 116 ? 11.246 10.986 0.319 1.00 85.88 116 ASP A O 1
ATOM 883 N N . TYR A 1 117 ? 11.846 9.506 -1.260 1.00 84.12 117 TYR A N 1
ATOM 884 C CA . TYR A 1 117 ? 10.632 8.682 -1.194 1.00 84.12 117 TYR A CA 1
ATOM 885 C C . TYR A 1 117 ? 10.358 8.135 0.216 1.00 84.12 117 TYR A C 1
ATOM 887 O O . TYR A 1 117 ? 9.205 8.033 0.631 1.00 84.12 117 TYR A O 1
ATOM 895 N N . ALA A 1 118 ? 11.415 7.821 0.974 1.00 85.25 118 ALA A N 1
ATOM 896 C CA . ALA A 1 118 ? 11.302 7.328 2.345 1.00 85.25 118 ALA A CA 1
ATOM 897 C C . ALA A 1 118 ? 10.727 8.390 3.295 1.00 85.25 118 ALA A C 1
ATOM 899 O O . ALA A 1 118 ? 9.858 8.088 4.110 1.00 85.25 118 ALA A O 1
ATOM 900 N N . VAL A 1 119 ? 11.169 9.643 3.153 1.00 86.19 119 VAL A N 1
ATOM 901 C CA . VAL A 1 119 ? 10.696 10.762 3.976 1.00 86.19 119 VAL A CA 1
ATOM 902 C C . VAL A 1 119 ? 9.241 11.078 3.639 1.00 86.19 119 VAL A C 1
ATOM 904 O O . VAL A 1 119 ? 8.429 11.239 4.545 1.00 86.19 119 VAL A O 1
ATOM 907 N N . ALA A 1 120 ? 8.881 11.077 2.351 1.00 86.19 120 ALA A N 1
ATOM 908 C CA . ALA A 1 120 ? 7.496 11.255 1.915 1.00 86.19 120 ALA A CA 1
ATOM 909 C C . ALA A 1 120 ? 6.558 10.184 2.506 1.00 86.19 120 ALA A C 1
ATOM 911 O O . ALA A 1 120 ? 5.487 10.515 3.017 1.00 86.19 120 ALA A O 1
ATOM 912 N N . GLY A 1 121 ? 6.977 8.913 2.496 1.00 86.31 121 GLY A N 1
ATOM 913 C CA . GLY A 1 121 ? 6.225 7.819 3.118 1.00 86.31 121 GLY A CA 1
ATOM 914 C C . GLY A 1 121 ? 6.096 7.969 4.636 1.00 86.31 121 GLY A C 1
ATOM 915 O O . GLY A 1 121 ? 5.023 7.734 5.185 1.00 86.31 121 GLY A O 1
ATOM 916 N N . LEU A 1 122 ? 7.154 8.422 5.317 1.00 88.06 122 LEU A N 1
ATOM 917 C CA . LEU A 1 122 ? 7.153 8.629 6.767 1.00 88.06 122 LEU A CA 1
ATOM 918 C C . LEU A 1 122 ? 6.189 9.748 7.189 1.00 88.06 122 LEU A C 1
ATOM 920 O O . LEU A 1 122 ? 5.426 9.563 8.137 1.00 88.06 122 LEU A O 1
ATOM 924 N N . TRP A 1 123 ? 6.152 10.859 6.446 1.00 87.25 123 TRP A N 1
ATOM 925 C CA . TRP A 1 123 ? 5.141 11.907 6.631 1.00 87.25 123 TRP A CA 1
ATOM 926 C C . TRP A 1 123 ? 3.720 11.382 6.406 1.00 87.25 123 TRP A C 1
ATOM 928 O O . TRP A 1 123 ? 2.832 11.677 7.203 1.00 87.25 123 TRP A O 1
ATOM 938 N N . GLY A 1 124 ? 3.514 10.550 5.378 1.00 86.31 124 GLY A N 1
ATOM 939 C CA . GLY A 1 124 ? 2.233 9.874 5.144 1.00 86.31 124 GLY A CA 1
ATOM 940 C C . GLY A 1 124 ? 1.800 9.022 6.341 1.00 86.31 124 GLY A C 1
ATOM 941 O O . GLY A 1 124 ? 0.683 9.177 6.837 1.00 86.31 124 GLY A O 1
ATOM 942 N N . CYS A 1 125 ? 2.712 8.202 6.872 1.00 87.31 125 CYS A N 1
ATOM 943 C CA . CYS A 1 125 ? 2.463 7.370 8.050 1.00 87.31 125 CYS A CA 1
ATOM 944 C C . CYS A 1 125 ? 2.112 8.203 9.288 1.00 87.31 125 CYS A C 1
ATOM 946 O O . CYS A 1 125 ? 1.169 7.857 9.995 1.00 87.31 125 CYS A O 1
ATOM 948 N N . LEU A 1 126 ? 2.849 9.290 9.549 1.00 89.38 126 LEU A N 1
ATOM 949 C CA . LEU A 1 126 ? 2.608 10.179 10.692 1.00 89.38 126 LEU A CA 1
ATOM 950 C C . LEU A 1 126 ? 1.249 10.882 10.602 1.00 89.38 126 LEU A C 1
ATOM 952 O O . LEU A 1 126 ? 0.541 10.997 11.601 1.00 89.38 126 LEU A O 1
ATOM 956 N N . CYS A 1 127 ? 0.854 11.331 9.410 1.00 86.50 127 CYS A N 1
ATOM 957 C CA . CYS A 1 127 ? -0.472 11.907 9.211 1.00 86.50 127 CYS A CA 1
ATOM 958 C C . CYS A 1 127 ? -1.571 10.855 9.400 1.00 86.50 127 CYS A C 1
ATOM 960 O O . CYS A 1 127 ? -2.567 11.133 10.065 1.00 86.50 127 CYS A O 1
ATOM 962 N N . SER A 1 128 ? -1.381 9.641 8.876 1.00 86.62 128 SER A N 1
ATOM 963 C CA . SER A 1 128 ? -2.334 8.539 9.042 1.00 86.62 128 SER A CA 1
ATOM 964 C C . SER A 1 128 ? -2.528 8.159 10.518 1.00 86.62 128 SER A C 1
ATOM 966 O O . SER A 1 128 ? -3.662 8.091 10.996 1.00 86.62 128 SER A O 1
ATOM 968 N N . THR A 1 129 ? -1.443 8.004 11.289 1.00 86.19 129 THR A N 1
ATOM 969 C CA . THR A 1 129 ? -1.530 7.738 12.736 1.00 86.19 129 THR A CA 1
ATOM 970 C C . THR A 1 129 ? -2.142 8.904 13.505 1.00 86.19 129 THR A C 1
ATOM 972 O O . THR A 1 129 ? -2.967 8.667 14.385 1.00 86.19 129 THR A O 1
ATOM 975 N N . GLY A 1 130 ? -1.806 10.150 13.159 1.00 85.69 130 GLY A N 1
ATOM 976 C CA . GLY A 1 130 ? -2.407 11.343 13.756 1.00 85.69 130 GLY A CA 1
ATOM 977 C C . GLY A 1 130 ? -3.925 11.395 13.564 1.00 85.69 130 GLY A C 1
ATOM 978 O O . GLY A 1 130 ? -4.658 11.635 14.521 1.00 85.69 130 GLY A O 1
ATOM 979 N N . ILE A 1 131 ? -4.416 11.087 12.361 1.00 86.25 131 ILE A N 1
ATOM 980 C CA . ILE A 1 131 ? -5.856 11.041 12.064 1.00 86.25 131 ILE A CA 1
ATOM 981 C C . ILE A 1 131 ? -6.549 9.929 12.859 1.00 86.25 131 ILE A C 1
ATOM 983 O O . ILE A 1 131 ? -7.622 10.155 13.420 1.00 86.25 131 ILE A O 1
ATOM 987 N N . LEU A 1 132 ? -5.937 8.746 12.957 1.00 85.62 132 LEU A N 1
ATOM 988 C CA . LEU A 1 132 ? -6.479 7.643 13.755 1.00 85.62 132 LEU A CA 1
ATOM 989 C C . LEU A 1 132 ? -6.503 7.976 15.255 1.00 85.62 132 LEU A C 1
ATOM 991 O O . LEU A 1 132 ? -7.477 7.644 15.929 1.00 85.62 132 LEU A O 1
ATOM 995 N N . LEU A 1 133 ? -5.483 8.671 15.768 1.00 85.38 133 LEU A N 1
ATOM 996 C CA . LEU A 1 133 ? -5.430 9.146 17.154 1.00 85.38 133 LEU A CA 1
ATOM 997 C C . LEU A 1 133 ? -6.505 10.196 17.439 1.00 85.38 133 LEU A C 1
ATOM 999 O O . LEU A 1 133 ? -7.204 10.087 18.442 1.00 85.38 133 LEU A O 1
ATOM 1003 N N . VAL A 1 134 ? -6.688 11.173 16.548 1.00 84.62 134 VAL A N 1
ATOM 1004 C CA . VAL A 1 134 ? -7.766 12.169 16.664 1.00 84.62 134 VAL A CA 1
ATOM 1005 C C . VAL A 1 134 ? -9.133 11.486 16.599 1.00 84.62 134 VAL A C 1
ATOM 1007 O O . VAL A 1 134 ? -10.004 11.784 17.411 1.00 84.62 134 VAL A O 1
ATOM 1010 N N . GLY A 1 135 ? -9.314 10.523 15.691 1.00 81.00 135 GLY A N 1
ATOM 1011 C CA . GLY A 1 135 ? -10.539 9.728 15.594 1.00 81.00 135 GLY A CA 1
ATOM 1012 C C . GLY A 1 135 ? -10.817 8.891 16.846 1.00 81.00 135 GLY A C 1
ATOM 1013 O O . GLY A 1 135 ? -11.975 8.734 17.232 1.00 81.00 135 GLY A O 1
ATOM 1014 N N . TRP A 1 136 ? -9.771 8.385 17.501 1.00 80.25 136 TRP A N 1
ATOM 1015 C CA . TRP A 1 136 ? -9.876 7.679 18.774 1.00 80.25 136 TRP A CA 1
ATOM 1016 C C . TRP A 1 136 ? -10.245 8.629 19.925 1.00 80.25 136 TRP A C 1
ATOM 1018 O O . TRP A 1 136 ? -11.204 8.359 20.645 1.00 80.25 136 TRP A O 1
ATOM 1028 N N . LEU A 1 137 ? -9.560 9.772 20.051 1.00 80.56 137 LEU A N 1
ATOM 1029 C CA . LEU A 1 137 ? -9.819 10.782 21.088 1.00 80.56 137 LEU A CA 1
ATOM 1030 C C . LEU A 1 137 ? -11.222 11.390 20.978 1.00 80.56 137 LEU A C 1
ATOM 1032 O O . LEU A 1 137 ? -11.920 11.495 21.982 1.00 80.56 137 LEU A O 1
ATOM 1036 N N . ALA A 1 138 ? -11.672 11.719 19.763 1.00 78.56 138 ALA A N 1
ATOM 1037 C CA . ALA A 1 138 ? -13.012 12.260 19.527 1.00 78.56 138 ALA A CA 1
ATOM 1038 C C . ALA A 1 138 ? -14.123 11.296 19.983 1.00 78.56 138 ALA A C 1
ATOM 1040 O O . ALA A 1 138 ? -15.187 11.724 20.417 1.00 78.56 138 ALA A O 1
ATOM 1041 N N . ARG A 1 139 ? -13.875 9.982 19.918 1.00 72.12 139 ARG A N 1
ATOM 1042 C CA . ARG A 1 139 ? -14.802 8.950 20.401 1.00 72.12 139 ARG A CA 1
ATOM 1043 C C . ARG A 1 139 ? -14.773 8.769 21.916 1.00 72.12 139 ARG A C 1
ATOM 1045 O O . ARG A 1 139 ? -15.806 8.411 22.471 1.00 72.12 139 ARG A O 1
ATOM 1052 N N . VAL A 1 140 ? -13.625 8.985 22.561 1.00 70.31 140 VAL A N 1
ATOM 1053 C CA . VAL A 1 140 ? -13.501 8.938 24.028 1.00 70.31 140 VAL A CA 1
ATOM 1054 C C . VAL A 1 140 ? -14.193 10.147 24.659 1.00 70.31 140 VAL A C 1
ATOM 1056 O O . VAL A 1 140 ? -15.021 9.951 25.538 1.00 70.31 140 VAL A O 1
ATOM 1059 N N . GLY A 1 141 ? -13.969 11.358 24.137 1.00 64.94 141 GLY A N 1
ATOM 1060 C CA . GLY A 1 141 ? -14.610 12.572 24.663 1.00 64.94 141 GLY A CA 1
ATOM 1061 C C . GLY A 1 141 ? -16.141 12.544 24.570 1.00 64.94 141 GLY A C 1
ATOM 1062 O O . GLY A 1 141 ? -16.823 12.890 25.525 1.00 64.94 141 GLY A O 1
ATOM 1063 N N . MET A 1 142 ? -16.709 12.015 23.477 1.00 60.75 142 MET A N 1
ATOM 1064 C CA . MET A 1 142 ? -18.171 11.854 23.374 1.00 60.75 142 MET A CA 1
ATOM 1065 C C . MET A 1 142 ? -18.755 10.774 24.302 1.00 60.75 142 MET A C 1
ATOM 1067 O O . MET A 1 142 ? -19.971 10.712 24.459 1.00 60.75 142 MET A O 1
ATOM 1071 N N . ALA A 1 143 ? -17.930 9.890 24.871 1.00 59.75 143 ALA A N 1
ATOM 1072 C CA . ALA A 1 143 ? -18.388 8.915 25.858 1.00 59.75 143 ALA A CA 1
ATOM 1073 C C . ALA A 1 143 ? -18.458 9.513 27.274 1.00 59.75 143 ALA A C 1
ATOM 1075 O O . ALA A 1 143 ? -19.230 9.007 28.082 1.00 59.75 143 ALA A O 1
ATOM 1076 N N . GLU A 1 144 ? -17.691 10.572 27.556 1.00 59.53 144 GLU A N 1
ATOM 1077 C CA . GLU A 1 144 ? -17.717 11.298 28.835 1.00 59.53 144 GLU A CA 1
ATOM 1078 C C . GLU A 1 144 ? -18.878 12.305 28.909 1.00 59.53 144 GLU A C 1
ATOM 1080 O O . GLU A 1 144 ? -19.472 12.462 29.968 1.00 59.53 144 GLU A O 1
ATOM 1085 N N . ASP A 1 145 ? -19.284 12.909 27.785 1.00 57.84 145 ASP A N 1
ATOM 1086 C CA . ASP A 1 145 ? -20.428 13.843 27.736 1.00 57.84 145 ASP A CA 1
ATOM 1087 C C . ASP A 1 145 ? -21.812 13.153 27.803 1.00 57.84 145 ASP A C 1
ATOM 1089 O O . ASP A 1 145 ? -22.844 13.820 27.884 1.00 57.84 145 ASP A O 1
ATOM 1093 N N . ALA A 1 146 ? -21.861 11.817 27.729 1.00 56.84 146 ALA A N 1
ATOM 1094 C CA . ALA A 1 146 ? -23.099 11.028 27.686 1.00 56.84 146 ALA A CA 1
ATOM 1095 C C . ALA A 1 146 ? -23.486 10.377 29.033 1.00 56.84 146 ALA A C 1
ATOM 1097 O O . ALA A 1 146 ? -24.453 9.608 29.074 1.00 56.84 146 ALA A O 1
ATOM 1098 N N . THR A 1 147 ? -22.745 10.658 30.109 1.00 48.91 147 THR A N 1
ATOM 1099 C CA . THR A 1 147 ? -22.997 10.188 31.487 1.00 48.91 147 THR A CA 1
ATOM 1100 C C . THR A 1 147 ? -23.267 11.349 32.423 1.00 48.91 147 THR A C 1
ATOM 1102 O O . THR A 1 147 ? -24.226 11.239 33.216 1.00 48.91 147 THR A O 1
#

Secondary structure (DSSP, 8-state):
-HHHHHHHHHHHHHHHHHHIIIII-TTS-HHHHHHHHHHHHHHHHHHHHHHHHH---HHHHHHHHHHHHHHHHHHHHHHTT-HHHHTTS-HHHHHHHHHHHHHHHHHHHHTTS---HHHHHHHHHHHHHHHHHHHHHHHHHHHHTT-

Radius of gyration: 19.02 Å; chains: 1; bounding box: 37×39×53 Å